Protein AF-A0A6I1KIF0-F1 (afdb_monomer)

Secondary structure (DSSP, 8-st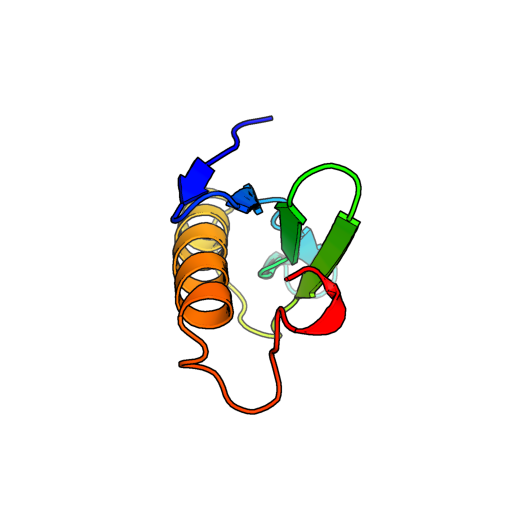ate):
---EEETTEEEEE--EEETTTTEEEEEEEEEETTEEEEEEEEEEESSHHHHHHHHHHHHHHHHTT-STT---GGG-

Radius of gyration: 12.11 Å; Cα contacts (8 Å, |Δi|>4): 139; chains: 1; bounding box: 26×22×34 Å

Solvent-accessible surface area (backbone atoms only — not comparable to full-atom values): 4311 Å² total; per-residue (Å²): 136,71,72,43,79,54,97,82,31,39,36,35,50,51,51,40,75,37,83,93,73,68,24,18,20,30,22,29,36,43,33,31,95,90,37,73,48,78,49,70,49,93,58,72,27,85,38,66,66,58,15,34,55,48,20,52,54,50,51,50,37,29,72,69,58,73,38,90,96,44,78,49,72,92,47,103

Mean predicted aligned error: 3.74 Å

Nearest PDB structures (foldseek):
  2kon-assembly1_A  TM=7.851E-01  e=7.608E-04  Chromobacterium violaceum
  4hxg-assembly2_K  TM=6.585E-01  e=7.335E-01  Pyrococcus horikoshii OT3
  8qqs-assembly1_B  TM=5.673E-01  e=4.529E-01  Escherichia coli
  9gbv-assembly1_D  TM=5.688E-01  e=5.109E-01  Escherichia coli
  2cr9-assembly1_A  TM=4.606E-01  e=3.116E+00  Homo sapiens

pLDDT: mean 91.44, std 6.37, range [59.91, 96.69]

Structure (mmCIF, N/CA/C/O backbone):
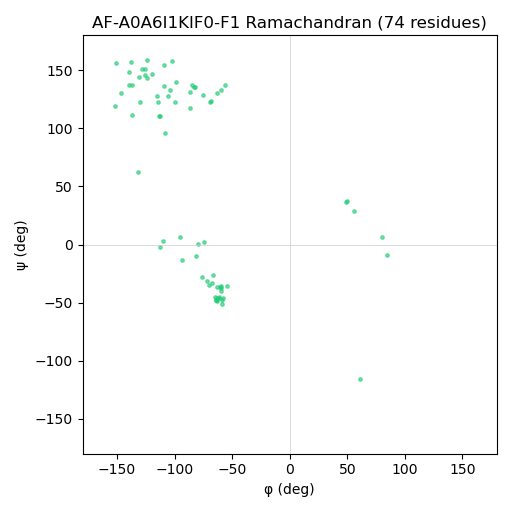data_AF-A0A6I1KIF0-F1
#
_entry.id   AF-A0A6I1KIF0-F1
#
loop_
_atom_site.group_PDB
_atom_site.id
_atom_site.type_symbol
_atom_site.label_atom_id
_atom_site.label_alt_id
_atom_site.label_comp_id
_atom_site.label_asym_id
_atom_site.label_entity_id
_atom_site.label_seq_id
_atom_site.pdbx_PDB_ins_code
_atom_site.Cartn_x
_atom_site.Cartn_y
_atom_site.Cartn_z
_atom_site.occupancy
_atom_site.B_iso_or_equiv
_atom_site.auth_seq_id
_atom_site.auth_comp_id
_atom_site.auth_asym_id
_atom_site.auth_atom_id
_atom_site.pdbx_PDB_model_num
ATOM 1 N N . MET A 1 1 ? 10.769 -5.839 6.960 1.00 59.91 1 MET A N 1
ATOM 2 C CA . MET A 1 1 ? 9.712 -5.164 6.171 1.00 59.91 1 MET A CA 1
ATOM 3 C C . MET A 1 1 ? 9.447 -3.819 6.811 1.00 59.91 1 MET A C 1
ATOM 5 O O . MET A 1 1 ? 9.282 -3.780 8.022 1.00 59.91 1 MET A O 1
ATOM 9 N N . GLN A 1 2 ? 9.480 -2.740 6.032 1.00 85.44 2 GLN A N 1
ATOM 10 C CA . GLN A 1 2 ? 9.228 -1.391 6.537 1.00 85.44 2 GLN A CA 1
ATOM 11 C C . GLN A 1 2 ? 7.721 -1.131 6.545 1.00 85.44 2 GLN A C 1
ATOM 13 O O . GLN A 1 2 ? 7.033 -1.518 5.602 1.00 85.44 2 GLN A O 1
ATOM 18 N N . PHE A 1 3 ? 7.216 -0.519 7.610 1.00 90.50 3 PHE A N 1
ATOM 19 C CA . PHE A 1 3 ? 5.821 -0.110 7.739 1.00 90.50 3 PHE A CA 1
ATOM 20 C C . PHE A 1 3 ? 5.746 1.383 8.035 1.00 90.50 3 PHE A C 1
ATOM 22 O O . PHE A 1 3 ? 6.718 1.978 8.498 1.00 90.50 3 PHE A O 1
ATOM 29 N N . TYR A 1 4 ? 4.591 1.976 7.754 1.00 93.75 4 TYR A N 1
ATOM 30 C CA . TYR A 1 4 ? 4.354 3.404 7.918 1.00 93.75 4 TYR A CA 1
ATOM 31 C C . TYR A 1 4 ? 3.070 3.622 8.694 1.00 93.75 4 TYR A C 1
ATOM 33 O O . TYR A 1 4 ? 2.006 3.165 8.281 1.00 93.75 4 TYR A O 1
ATOM 41 N N . GLU A 1 5 ? 3.164 4.327 9.812 1.00 95.06 5 GLU A N 1
ATOM 42 C CA . GLU A 1 5 ? 1.990 4.719 10.579 1.00 95.06 5 GLU A CA 1
ATOM 43 C C . GLU A 1 5 ? 1.378 5.992 9.999 1.00 95.06 5 GLU A C 1
ATOM 45 O O . GLU A 1 5 ? 2.077 6.942 9.638 1.00 95.06 5 GLU A O 1
ATOM 50 N N . TYR A 1 6 ? 0.054 6.005 9.878 1.00 95.81 6 TYR A N 1
ATOM 51 C CA . TYR A 1 6 ? -0.686 7.145 9.362 1.00 95.81 6 TYR A CA 1
ATOM 52 C C . TYR A 1 6 ? -2.095 7.177 9.951 1.00 95.81 6 TYR A C 1
ATOM 54 O O . TYR A 1 6 ? -2.862 6.238 9.766 1.00 95.81 6 TYR A O 1
ATOM 62 N N . LYS A 1 7 ? -2.441 8.247 10.681 1.00 93.81 7 LYS A N 1
ATOM 63 C CA . LYS A 1 7 ? -3.773 8.459 11.290 1.00 93.81 7 LYS A CA 1
ATOM 64 C C .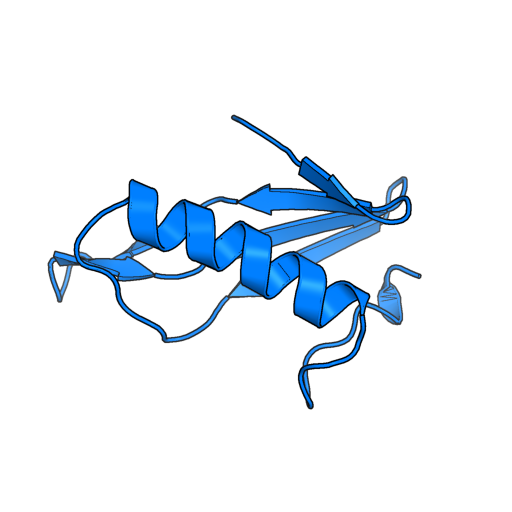 LYS A 1 7 ? -4.302 7.260 12.108 1.00 93.81 7 LYS A C 1
ATOM 66 O O . LYS A 1 7 ? -5.491 6.958 12.093 1.00 93.81 7 LYS A O 1
ATOM 71 N N . GLY A 1 8 ? -3.414 6.563 12.822 1.00 92.75 8 GLY A N 1
ATOM 72 C CA . GLY A 1 8 ? -3.767 5.383 13.626 1.00 92.75 8 GLY A CA 1
ATOM 73 C C . GLY A 1 8 ? -3.913 4.079 12.830 1.00 92.75 8 GLY A C 1
ATOM 74 O O . GLY A 1 8 ? -4.310 3.062 13.396 1.00 92.75 8 GLY A O 1
ATOM 75 N N . PHE A 1 9 ? -3.583 4.097 11.539 1.00 95.38 9 PHE A N 1
ATOM 76 C CA . PHE A 1 9 ? -3.415 2.915 10.702 1.00 95.38 9 PHE A CA 1
ATOM 77 C C . PHE A 1 9 ? -1.936 2.602 10.499 1.00 95.38 9 PHE A C 1
ATOM 79 O O . PHE A 1 9 ? -1.085 3.490 10.553 1.00 95.38 9 PHE A O 1
ATOM 86 N N . THR A 1 10 ? -1.644 1.351 10.164 1.00 96.31 10 THR A N 1
ATOM 87 C CA . THR A 1 10 ? -0.326 0.905 9.719 1.00 96.31 10 THR A CA 1
ATOM 88 C C . THR A 1 10 ? -0.402 0.459 8.264 1.00 96.31 10 THR A C 1
ATOM 90 O O . THR A 1 10 ? -1.176 -0.434 7.923 1.00 96.31 10 THR A O 1
ATOM 93 N N . ILE A 1 11 ? 0.413 1.067 7.407 1.00 96.69 11 ILE A N 1
ATOM 94 C CA . ILE A 1 11 ? 0.553 0.739 5.989 1.00 96.69 11 ILE A CA 1
ATOM 95 C C . ILE A 1 11 ? 1.804 -0.123 5.816 1.00 96.69 11 ILE A C 1
ATOM 97 O O . ILE A 1 11 ? 2.916 0.302 6.133 1.00 96.69 11 ILE A O 1
ATOM 101 N N . TYR A 1 12 ? 1.633 -1.316 5.262 1.00 96.38 12 TYR A N 1
ATOM 102 C CA . TYR A 1 12 ? 2.705 -2.234 4.897 1.00 96.38 12 TYR A CA 1
ATOM 103 C C . TYR A 1 12 ? 2.823 -2.281 3.369 1.00 96.38 12 TYR A C 1
ATOM 105 O O . TYR A 1 12 ? 2.066 -3.014 2.725 1.00 96.38 12 TYR A O 1
ATOM 113 N N . PRO A 1 13 ? 3.732 -1.500 2.761 1.00 96.00 13 PRO A N 1
ATOM 114 C CA . PRO A 1 13 ? 3.970 -1.567 1.328 1.00 96.00 13 PRO A CA 1
ATOM 115 C C . PRO A 1 13 ? 4.653 -2.891 0.973 1.00 96.00 13 PRO A C 1
ATOM 117 O O . PRO A 1 13 ? 5.733 -3.217 1.468 1.00 96.00 13 PRO A O 1
ATOM 120 N N . THR A 1 14 ? 4.022 -3.660 0.096 1.00 95.44 14 THR A N 1
ATOM 121 C CA . THR A 1 14 ? 4.511 -4.955 -0.383 1.00 95.44 14 THR A CA 1
ATOM 122 C C . THR A 1 14 ? 4.410 -5.000 -1.906 1.00 95.44 14 THR A C 1
ATOM 124 O O . THR A 1 14 ? 3.666 -5.820 -2.444 1.00 95.44 14 THR A O 1
ATOM 127 N N . PRO A 1 15 ? 5.131 -4.108 -2.620 1.00 94.50 15 PRO A N 1
ATOM 128 C CA . PRO A 1 15 ? 5.033 -4.015 -4.071 1.00 94.50 15 PRO A CA 1
ATOM 129 C C . PRO A 1 15 ? 5.338 -5.367 -4.713 1.00 94.50 15 PRO A C 1
ATOM 131 O O . PRO A 1 15 ? 6.268 -6.072 -4.307 1.00 94.50 15 PRO A O 1
ATOM 134 N N . ARG A 1 16 ? 4.537 -5.725 -5.715 1.00 94.38 16 ARG A N 1
ATOM 135 C CA . ARG A 1 16 ? 4.574 -7.036 -6.365 1.00 94.38 16 ARG A CA 1
ATOM 136 C C . ARG A 1 16 ? 5.229 -6.91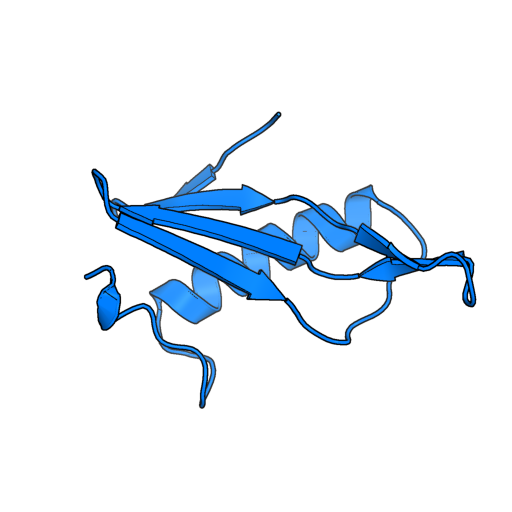5 -7.733 1.00 94.38 16 ARG A C 1
ATOM 138 O O . ARG A 1 16 ? 4.796 -6.096 -8.533 1.00 94.38 16 ARG A O 1
ATOM 145 N N . LEU A 1 17 ? 6.229 -7.742 -8.022 1.00 94.31 17 LEU A N 1
ATOM 146 C CA . LEU A 1 17 ? 6.792 -7.844 -9.369 1.00 94.31 17 LEU A CA 1
ATOM 147 C C . LEU A 1 17 ? 5.835 -8.634 -10.276 1.00 94.31 17 LEU A C 1
ATOM 149 O O . LEU A 1 17 ? 5.396 -9.729 -9.917 1.00 94.31 17 LEU A O 1
ATOM 153 N N . SER A 1 18 ? 5.509 -8.067 -11.432 1.00 91.00 18 SER A N 1
ATOM 154 C CA . SER A 1 18 ? 4.852 -8.751 -12.543 1.00 91.00 18 SER A CA 1
ATOM 155 C C . SER A 1 18 ? 5.918 -9.414 -13.409 1.00 91.00 18 SER A C 1
ATOM 157 O O . SER A 1 18 ? 6.767 -8.724 -13.966 1.00 91.00 18 SER A O 1
ATOM 159 N N . ILE A 1 19 ? 5.881 -10.744 -13.516 1.00 88.56 19 ILE A N 1
ATOM 160 C CA . ILE A 1 19 ? 6.867 -11.513 -14.295 1.00 88.56 19 ILE A CA 1
ATOM 161 C C . ILE A 1 19 ? 6.657 -11.304 -15.802 1.00 88.56 19 ILE A C 1
ATOM 163 O O . ILE A 1 19 ? 7.619 -11.310 -16.559 1.00 88.56 19 ILE A O 1
ATOM 167 N N . GLU A 1 20 ? 5.415 -11.079 -16.237 1.00 88.06 20 GLU A N 1
ATOM 168 C CA . GLU A 1 20 ? 5.074 -10.916 -17.658 1.00 88.06 20 GLU A CA 1
ATOM 169 C C . GLU A 1 20 ? 5.597 -9.604 -18.248 1.00 88.06 20 GLU A C 1
ATOM 171 O O . GLU A 1 20 ? 5.980 -9.553 -19.413 1.00 88.06 20 GLU A O 1
ATOM 176 N N . SER A 1 21 ? 5.611 -8.539 -17.445 1.00 87.75 21 SER A N 1
ATOM 177 C CA . SER A 1 21 ? 5.955 -7.186 -17.893 1.00 87.75 21 SER A CA 1
ATOM 178 C C . SER A 1 21 ? 7.257 -6.650 -17.299 1.00 87.75 21 SER A C 1
ATOM 180 O O . SER A 1 21 ? 7.640 -5.531 -17.622 1.00 87.75 21 SER A O 1
ATOM 182 N N . ASP A 1 22 ? 7.912 -7.413 -16.417 1.00 92.38 22 ASP A N 1
ATOM 183 C CA . ASP A 1 22 ? 9.070 -6.981 -15.619 1.00 92.38 22 ASP A CA 1
ATOM 184 C C . ASP A 1 22 ? 8.844 -5.625 -14.917 1.00 92.38 22 ASP A C 1
ATOM 186 O O . ASP A 1 22 ? 9.721 -4.769 -14.800 1.00 92.38 22 ASP A O 1
ATOM 190 N N . THR A 1 23 ? 7.609 -5.396 -14.460 1.00 95.06 23 THR A N 1
ATOM 191 C CA . THR A 1 23 ? 7.211 -4.156 -13.781 1.00 95.06 23 THR A CA 1
ATOM 192 C C . THR A 1 23 ? 6.725 -4.417 -12.370 1.00 95.06 23 THR A C 1
ATOM 194 O O . THR A 1 23 ? 6.051 -5.407 -12.090 1.00 95.06 23 THR A O 1
ATOM 197 N N . TRP A 1 24 ? 6.981 -3.473 -11.476 1.00 96.00 24 TRP A N 1
ATOM 198 C CA . TRP A 1 24 ? 6.489 -3.490 -10.108 1.00 96.00 24 TRP A CA 1
ATOM 199 C C . TRP A 1 24 ? 5.106 -2.857 -10.022 1.00 96.00 24 TRP A C 1
ATOM 201 O O . TRP A 1 24 ? 4.894 -1.757 -10.516 1.00 96.00 24 TRP A O 1
ATOM 211 N N . MET A 1 25 ? 4.176 -3.529 -9.360 1.00 95.50 25 MET A N 1
ATOM 212 C CA . MET A 1 25 ? 2.811 -3.064 -9.143 1.00 95.50 25 MET A CA 1
ATOM 213 C C . MET A 1 25 ? 2.584 -2.682 -7.686 1.00 95.50 25 MET A C 1
ATOM 215 O O . MET A 1 25 ? 3.239 -3.202 -6.772 1.00 95.50 25 MET A O 1
ATOM 219 N N . ILE A 1 26 ? 1.616 -1.793 -7.467 1.00 95.38 26 ILE A N 1
ATOM 220 C CA . ILE A 1 26 ? 1.175 -1.436 -6.119 1.00 95.38 26 ILE A CA 1
ATOM 221 C C . ILE A 1 26 ? 0.466 -2.628 -5.497 1.00 95.38 26 ILE A C 1
ATOM 223 O O . ILE A 1 26 ? -0.546 -3.116 -6.000 1.00 95.38 26 ILE A O 1
ATOM 227 N N . ASN A 1 27 ? 0.980 -3.040 -4.349 1.00 96.06 27 ASN A N 1
ATOM 228 C CA . ASN A 1 27 ? 0.318 -3.960 -3.452 1.00 96.06 27 ASN A CA 1
ATOM 229 C C . ASN A 1 27 ? 0.704 -3.571 -2.024 1.00 96.06 27 ASN A C 1
ATOM 231 O O . ASN A 1 27 ? 1.871 -3.302 -1.732 1.00 96.06 27 ASN A O 1
ATOM 235 N N . LEU A 1 28 ? -0.288 -3.444 -1.152 1.00 95.81 28 LEU A N 1
ATOM 236 C CA . LEU A 1 28 ? -0.088 -2.987 0.214 1.00 95.81 28 LEU A CA 1
ATOM 237 C C . LEU A 1 28 ? -1.136 -3.573 1.146 1.00 95.81 28 LEU A C 1
ATOM 239 O O . LEU A 1 28 ? -2.253 -3.888 0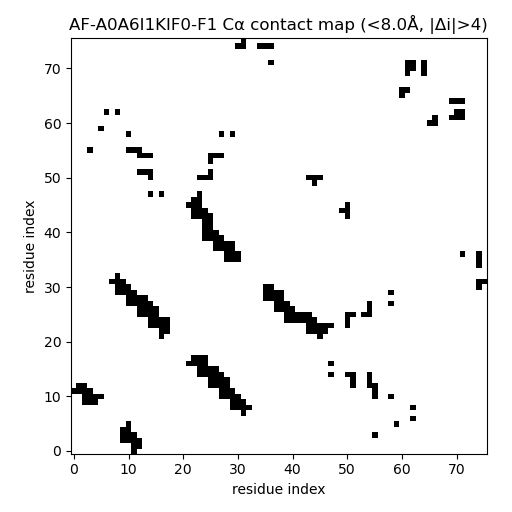.743 1.00 95.81 28 LEU A O 1
ATOM 243 N N . THR A 1 29 ? -0.786 -3.635 2.421 1.00 96.31 29 THR A N 1
ATOM 244 C CA . THR A 1 29 ? -1.704 -4.031 3.484 1.00 96.31 29 THR A CA 1
ATOM 245 C C . THR A 1 29 ? -1.917 -2.855 4.426 1.00 96.31 29 THR A C 1
ATOM 247 O O . THR A 1 29 ? -0.946 -2.289 4.921 1.00 96.31 29 THR A O 1
ATOM 250 N N . ILE A 1 30 ? -3.170 -2.491 4.698 1.00 95.62 30 ILE A N 1
ATOM 251 C CA . ILE A 1 30 ? -3.525 -1.514 5.733 1.00 95.62 30 ILE A CA 1
ATOM 252 C C . ILE A 1 30 ? -4.083 -2.266 6.934 1.00 95.62 30 ILE A C 1
ATOM 254 O O . ILE A 1 30 ? -4.940 -3.141 6.797 1.00 95.62 30 ILE A O 1
ATOM 258 N N . ARG A 1 31 ? -3.595 -1.918 8.120 1.00 94.50 31 ARG A N 1
ATOM 259 C CA . ARG A 1 31 ? -4.007 -2.504 9.391 1.00 94.50 31 ARG A CA 1
ATOM 260 C C . ARG A 1 31 ? -4.482 -1.423 10.353 1.00 94.50 31 ARG A C 1
ATOM 262 O O . ARG A 1 31 ? -3.875 -0.359 10.426 1.00 94.50 31 ARG A O 1
ATOM 269 N N . ARG A 1 32 ? -5.512 -1.733 11.139 1.00 93.19 32 ARG A N 1
ATOM 270 C CA . ARG A 1 32 ? -5.936 -0.964 12.316 1.00 93.19 32 ARG A CA 1
ATOM 271 C C . ARG A 1 32 ? -6.266 -1.940 13.445 1.00 93.19 32 ARG A C 1
ATOM 273 O O . ARG A 1 32 ? -7.209 -2.721 13.338 1.00 93.19 32 ARG A O 1
ATOM 280 N N . GLY A 1 33 ? -5.463 -1.960 14.510 1.00 89.94 33 GLY A N 1
ATOM 281 C CA . GLY A 1 33 ? -5.626 -2.938 15.595 1.00 89.94 33 GLY A CA 1
ATOM 282 C C . GLY A 1 33 ? -5.462 -4.384 15.105 1.00 89.94 33 GLY A C 1
ATOM 283 O O . GLY A 1 33 ? -4.382 -4.772 14.660 1.00 89.94 33 GLY A O 1
ATOM 284 N N . THR A 1 34 ? -6.513 -5.201 15.180 1.00 89.19 34 THR A N 1
ATOM 285 C CA . THR A 1 34 ? -6.537 -6.580 14.646 1.00 89.19 34 THR A CA 1
ATOM 286 C C . THR A 1 34 ? -7.091 -6.671 13.224 1.00 89.19 34 THR A C 1
ATOM 288 O O . THR A 1 34 ? -6.919 -7.698 12.571 1.00 89.19 34 THR A O 1
ATOM 291 N N . LYS A 1 35 ? -7.729 -5.607 12.725 1.00 92.75 35 LYS A N 1
ATOM 292 C CA . LYS A 1 35 ? -8.350 -5.583 11.403 1.00 92.75 35 LYS A CA 1
ATOM 293 C C . LYS A 1 35 ? -7.306 -5.301 10.329 1.00 92.75 35 LYS A C 1
ATOM 295 O O . LYS A 1 35 ? -6.469 -4.410 10.484 1.00 92.75 35 LYS A O 1
ATOM 300 N N . VAL A 1 36 ? -7.363 -6.054 9.236 1.00 93.50 36 VAL A N 1
ATOM 301 C CA . VAL A 1 36 ? -6.391 -6.001 8.139 1.00 93.50 36 VAL A CA 1
ATOM 302 C C . VAL A 1 36 ? -7.133 -6.036 6.809 1.00 93.50 36 VAL A C 1
ATOM 304 O O . VAL A 1 36 ? -8.059 -6.824 6.644 1.00 93.50 36 VAL A O 1
ATOM 307 N N . LYS A 1 37 ? -6.707 -5.208 5.852 1.00 94.00 37 LYS A N 1
ATOM 308 C CA . LYS A 1 37 ? -7.218 -5.216 4.478 1.00 94.00 37 LYS A CA 1
ATOM 309 C C . LYS A 1 37 ? -6.077 -5.024 3.487 1.00 94.00 37 LYS A C 1
ATOM 311 O O . LYS A 1 37 ? -5.182 -4.209 3.708 1.00 94.00 37 LYS A O 1
ATOM 316 N N . VAL A 1 38 ? -6.103 -5.799 2.408 1.00 94.50 38 VAL A N 1
ATOM 317 C CA . VAL A 1 38 ? -5.111 -5.733 1.329 1.00 94.50 38 VAL A CA 1
ATOM 318 C C . VAL A 1 38 ? -5.679 -4.903 0.189 1.00 94.50 38 VAL A C 1
ATOM 320 O O . VAL A 1 38 ? -6.857 -5.019 -0.146 1.00 94.50 38 VAL A O 1
ATOM 323 N N . PHE A 1 39 ? -4.830 -4.078 -0.406 1.00 94.00 39 PHE A N 1
ATOM 324 C CA . PHE A 1 39 ? -5.158 -3.249 -1.550 1.00 94.00 39 PHE A CA 1
ATOM 325 C C . PHE A 1 39 ? -4.097 -3.414 -2.629 1.00 94.00 39 PHE A C 1
ATOM 327 O O . PHE A 1 39 ? -2.905 -3.536 -2.344 1.00 94.00 39 PHE A O 1
ATOM 334 N N . SER A 1 40 ? -4.539 -3.381 -3.878 1.00 93.44 40 SER A N 1
ATOM 335 C CA . SER A 1 40 ? -3.670 -3.394 -5.050 1.00 93.44 40 SER A CA 1
ATOM 336 C C . SER A 1 40 ? -4.194 -2.402 -6.077 1.00 93.44 40 SER A C 1
ATOM 338 O O . SER A 1 40 ? -5.367 -2.031 -6.032 1.00 93.44 40 SER A O 1
ATOM 340 N N . ALA A 1 41 ? -3.319 -1.948 -6.967 1.00 90.00 41 ALA A N 1
ATOM 341 C CA . ALA A 1 41 ? -3.692 -1.086 -8.079 1.00 90.00 41 ALA A CA 1
ATOM 342 C C . ALA A 1 41 ? -2.924 -1.504 -9.342 1.00 90.00 41 ALA A C 1
ATOM 344 O O . ALA A 1 41 ? -1.781 -1.955 -9.228 1.00 90.00 41 ALA A O 1
ATOM 345 N N . PRO A 1 42 ? -3.516 -1.337 -10.540 1.00 87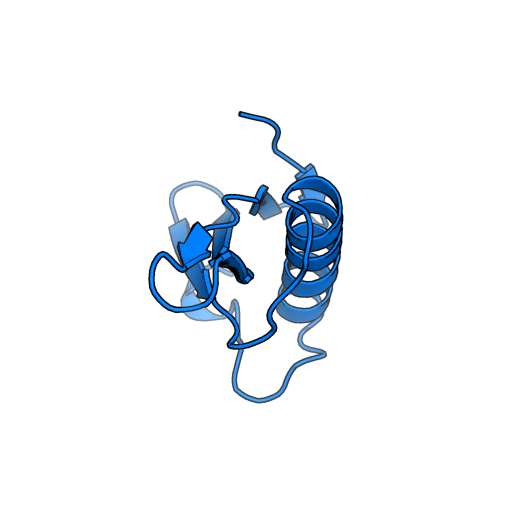.50 42 PRO A N 1
ATOM 346 C CA . PRO A 1 42 ? -2.928 -1.793 -11.802 1.00 87.50 42 PRO A CA 1
ATOM 347 C C . PRO A 1 42 ? -1.756 -0.923 -12.288 1.00 87.50 42 PRO A C 1
ATOM 349 O O . PRO A 1 42 ? -1.228 -1.155 -13.369 1.00 87.50 42 PRO A O 1
ATOM 352 N N . ASN A 1 43 ? -1.356 0.105 -11.534 1.00 90.75 43 ASN A N 1
ATOM 353 C CA . ASN A 1 43 ? -0.216 0.944 -11.883 1.00 90.75 43 ASN A CA 1
ATOM 354 C C . ASN A 1 43 ? 1.080 0.125 -11.890 1.00 90.75 43 ASN A C 1
ATOM 356 O O . ASN A 1 43 ? 1.403 -0.540 -10.904 1.00 90.75 43 ASN A O 1
ATOM 360 N N . CYS A 1 44 ? 1.837 0.251 -12.977 1.00 92.44 44 CYS A N 1
ATOM 361 C CA . CYS A 1 44 ? 3.111 -0.425 -13.183 1.00 92.44 44 CYS A CA 1
ATOM 362 C C . CYS A 1 44 ? 4.271 0.573 -13.122 1.00 92.44 44 CYS A C 1
ATOM 364 O O . CYS A 1 44 ? 4.212 1.647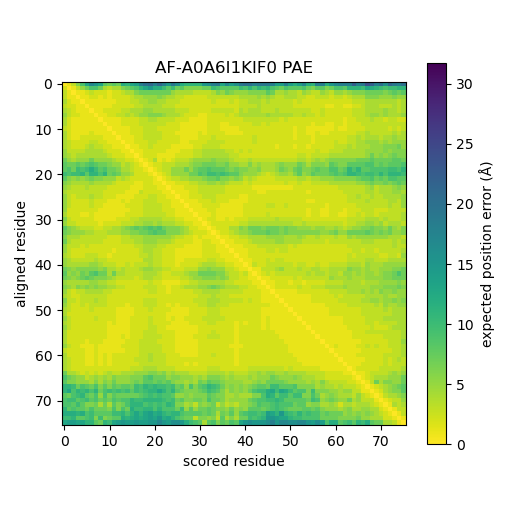 -13.718 1.00 92.44 44 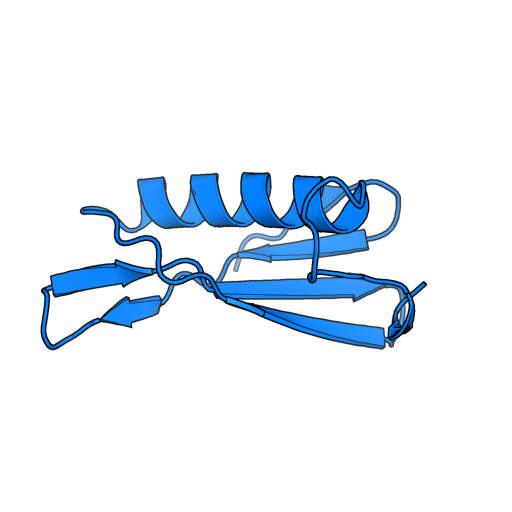CYS A O 1
ATOM 366 N N . PHE A 1 45 ? 5.340 0.186 -12.435 1.00 94.25 45 PHE A N 1
ATOM 367 C CA . PHE A 1 45 ? 6.531 0.993 -12.188 1.00 94.25 45 PHE A CA 1
ATOM 368 C C . PHE A 1 45 ? 7.782 0.217 -12.581 1.00 94.25 45 PHE A C 1
ATOM 370 O O . PHE A 1 45 ? 7.817 -1.012 -12.495 1.00 94.25 45 PHE A O 1
ATOM 377 N N . LYS A 1 46 ? 8.839 0.926 -12.982 1.00 93.25 46 LYS A N 1
ATOM 378 C CA . LYS A 1 46 ? 10.086 0.272 -13.416 1.00 93.25 46 LYS A CA 1
ATOM 379 C C . LYS A 1 46 ? 10.900 -0.254 -12.244 1.00 93.25 46 LYS A C 1
ATOM 381 O O . LYS A 1 46 ? 11.654 -1.207 -12.390 1.00 93.25 46 LYS A O 1
ATOM 386 N N . THR A 1 47 ? 10.768 0.366 -11.073 1.00 94.69 47 THR A N 1
ATOM 387 C CA . THR A 1 47 ? 11.588 0.017 -9.911 1.00 94.69 47 THR A CA 1
ATOM 388 C C . THR A 1 47 ? 10.744 -0.315 -8.691 1.00 94.69 47 THR A C 1
ATOM 390 O O . THR A 1 47 ? 9.663 0.233 -8.467 1.00 94.69 47 THR A O 1
ATOM 393 N N . LYS A 1 48 ? 11.292 -1.178 -7.830 1.00 93.75 48 LYS A N 1
ATOM 394 C CA . LYS A 1 48 ? 10.693 -1.497 -6.532 1.00 93.75 48 LYS A CA 1
ATOM 395 C C . LYS A 1 48 ? 10.566 -0.264 -5.635 1.00 93.75 48 LYS A C 1
ATOM 397 O O . LYS A 1 48 ? 9.596 -0.154 -4.889 1.00 93.75 48 LYS A O 1
ATOM 402 N N . GLY A 1 49 ? 11.544 0.644 -5.683 1.00 94.12 49 GLY A N 1
ATOM 403 C CA . GLY A 1 49 ? 11.551 1.867 -4.874 1.00 94.12 49 GLY A CA 1
ATOM 404 C C . GLY A 1 49 ? 10.389 2.789 -5.233 1.00 94.12 49 GLY A C 1
ATOM 405 O O . GLY A 1 49 ? 9.631 3.196 -4.355 1.00 94.12 49 GLY A O 1
ATOM 406 N N . GLU A 1 50 ? 10.190 3.019 -6.530 1.00 94.88 50 GLU A N 1
ATOM 407 C CA . GLU A 1 50 ? 9.063 3.781 -7.068 1.00 94.88 50 GLU A CA 1
ATOM 408 C C . GLU A 1 50 ? 7.723 3.145 -6.667 1.00 94.88 50 GLU A C 1
ATOM 410 O O . GLU A 1 50 ? 6.890 3.797 -6.037 1.00 94.88 50 GLU A O 1
ATOM 415 N N . ALA A 1 51 ? 7.552 1.837 -6.890 1.00 95.38 51 ALA A N 1
ATOM 416 C CA . ALA A 1 51 ? 6.339 1.135 -6.475 1.00 95.38 51 ALA A CA 1
ATOM 417 C C . ALA A 1 51 ? 6.096 1.210 -4.958 1.00 95.38 51 ALA A C 1
ATOM 419 O O . ALA A 1 51 ? 4.954 1.358 -4.528 1.00 95.38 51 ALA A O 1
ATOM 420 N N . THR A 1 52 ? 7.148 1.155 -4.132 1.00 95.69 52 THR A N 1
ATOM 421 C CA . THR A 1 52 ? 7.044 1.298 -2.666 1.00 95.69 52 THR A CA 1
ATOM 422 C C . THR A 1 52 ? 6.550 2.692 -2.283 1.00 95.69 52 THR A C 1
ATOM 424 O O . THR A 1 52 ? 5.621 2.814 -1.485 1.00 95.69 52 THR A O 1
ATOM 427 N N . PHE A 1 53 ? 7.132 3.741 -2.871 1.00 95.38 53 PHE A N 1
ATOM 428 C CA . PHE A 1 53 ? 6.699 5.122 -2.655 1.00 95.38 53 PHE A CA 1
ATOM 429 C C . PHE A 1 53 ? 5.222 5.300 -3.026 1.00 95.38 53 PHE A C 1
ATOM 431 O O . PHE A 1 53 ? 4.433 5.833 -2.239 1.00 95.38 53 PHE A O 1
ATOM 438 N N . HIS 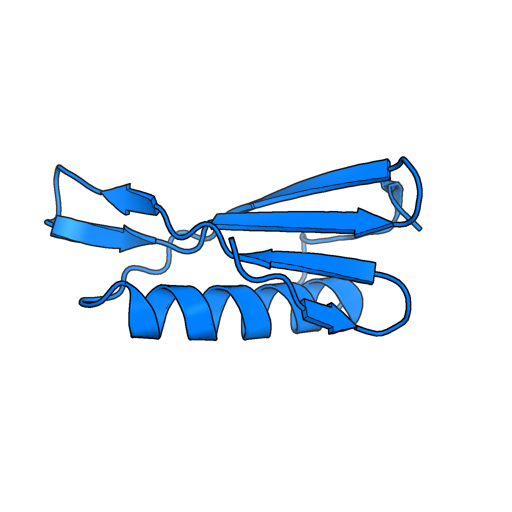A 1 54 ? 4.825 4.767 -4.182 1.00 95.81 54 HIS A N 1
ATOM 439 C CA . HIS A 1 54 ? 3.441 4.812 -4.629 1.00 95.81 54 HIS A CA 1
ATOM 440 C C . HIS A 1 54 ? 2.502 3.961 -3.767 1.00 95.81 54 HIS A C 1
ATOM 442 O O . HIS A 1 54 ? 1.378 4.395 -3.539 1.00 95.81 54 HIS A O 1
ATOM 448 N N . CYS A 1 55 ? 2.941 2.831 -3.199 1.00 95.94 55 CYS A N 1
ATOM 449 C CA . CYS A 1 55 ? 2.157 2.093 -2.202 1.00 95.94 55 CYS A CA 1
ATOM 450 C C . CYS A 1 55 ? 1.855 2.974 -0.983 1.00 95.94 55 CYS A C 1
ATOM 452 O O . CYS A 1 55 ? 0.712 3.067 -0.555 1.00 95.94 55 CYS A O 1
ATOM 454 N N . ILE A 1 56 ? 2.857 3.663 -0.433 1.00 95.38 56 ILE A N 1
ATOM 455 C CA . ILE A 1 56 ? 2.659 4.517 0.749 1.00 95.38 56 ILE A CA 1
ATOM 456 C C . ILE A 1 56 ? 1.699 5.667 0.423 1.00 95.38 56 ILE A C 1
ATOM 458 O O . ILE A 1 56 ? 0.775 5.933 1.191 1.00 95.38 56 ILE A O 1
ATOM 462 N N . SER A 1 57 ? 1.894 6.330 -0.721 1.00 95.69 57 SER A N 1
ATOM 463 C CA . SER A 1 57 ? 1.009 7.409 -1.174 1.00 95.69 57 SER A CA 1
ATOM 464 C C . SER A 1 57 ? -0.425 6.912 -1.391 1.00 95.69 57 SER A C 1
ATOM 466 O O . SER A 1 57 ? -1.364 7.521 -0.887 1.00 95.69 57 SER A O 1
ATOM 468 N N . PHE A 1 58 ? -0.596 5.771 -2.062 1.00 95.06 58 PHE A N 1
ATOM 469 C CA . PHE A 1 58 ? -1.898 5.151 -2.306 1.00 95.06 58 PHE A CA 1
ATOM 470 C C . PHE A 1 58 ? -2.600 4.767 -0.999 1.00 95.06 58 PHE A C 1
ATOM 472 O O . PHE A 1 58 ? -3.765 5.102 -0.811 1.00 95.06 58 PHE A O 1
ATOM 479 N N . GLY A 1 59 ? -1.882 4.159 -0.050 1.00 95.00 59 GLY A N 1
ATOM 480 C CA . GLY A 1 59 ? -2.425 3.809 1.261 1.00 95.00 59 GLY A CA 1
ATOM 481 C C . GLY A 1 59 ? -2.931 5.022 2.049 1.00 95.00 59 GLY A C 1
ATOM 482 O O . GLY A 1 59 ? -4.000 4.946 2.649 1.00 95.00 59 GLY A O 1
ATOM 483 N N . LYS A 1 60 ? -2.219 6.157 1.999 1.00 95.75 60 LYS A N 1
ATOM 484 C CA . LYS A 1 60 ? -2.674 7.415 2.622 1.00 95.75 60 LYS A CA 1
ATOM 485 C C . LYS A 1 60 ? -3.971 7.920 1.993 1.00 95.75 60 LYS A C 1
ATOM 487 O O . LYS A 1 60 ? -4.933 8.147 2.713 1.00 95.75 60 LYS A O 1
ATOM 492 N N . LYS A 1 61 ? -4.031 7.980 0.659 1.00 95.06 61 LYS A N 1
ATOM 493 C CA . LYS A 1 61 ? -5.235 8.402 -0.076 1.00 95.06 61 LYS A CA 1
ATOM 494 C C . LYS A 1 61 ? -6.450 7.511 0.206 1.00 95.06 61 LYS A C 1
ATOM 496 O O . LYS A 1 61 ? -7.567 8.007 0.286 1.00 95.06 61 LYS A O 1
ATOM 501 N N . ILE A 1 62 ? -6.240 6.203 0.384 1.00 93.88 62 ILE A N 1
ATOM 502 C CA . ILE A 1 62 ? -7.293 5.259 0.794 1.00 93.88 62 ILE A CA 1
ATOM 503 C C . ILE A 1 62 ? -7.801 5.579 2.207 1.00 93.88 62 ILE A C 1
ATOM 505 O O . ILE A 1 62 ? -9.008 5.597 2.435 1.00 93.88 62 ILE A O 1
ATOM 509 N N . ILE A 1 63 ? -6.894 5.833 3.156 1.00 93.38 63 ILE A N 1
ATOM 510 C CA . ILE A 1 63 ? -7.249 6.207 4.536 1.00 93.38 63 ILE A CA 1
ATOM 511 C C . ILE A 1 63 ? -8.000 7.543 4.569 1.00 93.38 63 ILE A C 1
ATOM 513 O O . ILE A 1 63 ? -8.939 7.692 5.346 1.00 93.38 63 ILE A O 1
ATOM 517 N N . ASP A 1 64 ? -7.618 8.479 3.704 1.00 93.62 64 ASP A N 1
ATOM 518 C CA . ASP A 1 64 ? -8.250 9.792 3.566 1.00 93.62 64 ASP A CA 1
ATOM 519 C C . ASP A 1 64 ? -9.556 9.759 2.752 1.00 93.62 64 ASP A C 1
ATOM 521 O O . ASP A 1 64 ? -10.194 10.793 2.576 1.00 93.62 64 ASP A O 1
ATOM 525 N N . ALA A 1 65 ? -9.975 8.575 2.284 1.00 90.06 65 ALA A N 1
ATOM 526 C CA . ALA A 1 65 ? -11.156 8.363 1.446 1.00 90.06 65 ALA A CA 1
ATOM 527 C C . ALA A 1 65 ? -11.159 9.195 0.143 1.00 90.06 65 ALA A C 1
ATOM 529 O O . ALA A 1 65 ? -12.213 9.503 -0.409 1.00 90.06 65 ALA A O 1
ATOM 530 N N . GLU A 1 66 ? -9.976 9.520 -0.386 1.00 91.25 66 GLU A N 1
ATOM 531 C CA . GLU A 1 66 ? -9.806 10.310 -1.616 1.00 91.25 66 GLU A CA 1
ATOM 532 C C . GLU A 1 66 ? -9.967 9.477 -2.897 1.00 91.25 66 GLU A C 1
ATOM 534 O O . GLU A 1 66 ? -9.995 10.020 -4.002 1.00 91.25 66 GLU A O 1
ATOM 539 N N . ILE A 1 67 ? -10.039 8.147 -2.777 1.00 86.50 67 ILE A N 1
ATOM 540 C CA . ILE A 1 67 ? -10.120 7.231 -3.917 1.00 86.50 67 ILE A CA 1
ATOM 541 C C . ILE A 1 67 ? -11.474 6.533 -3.919 1.00 86.50 67 ILE A C 1
ATOM 543 O O . ILE A 1 67 ? -11.754 5.663 -3.094 1.00 86.50 67 ILE A O 1
ATOM 547 N N . TYR A 1 68 ? -12.304 6.884 -4.898 1.00 80.75 68 TYR A N 1
ATOM 548 C CA . TYR A 1 68 ? -13.611 6.266 -5.077 1.00 80.75 68 TYR A CA 1
ATOM 549 C C . TYR A 1 68 ? -13.482 4.750 -5.303 1.00 80.75 68 TYR A C 1
ATOM 551 O O . TYR A 1 68 ? -12.654 4.293 -6.091 1.00 80.75 68 TYR A O 1
ATOM 559 N N . GLY A 1 69 ? -14.292 3.965 -4.589 1.00 79.62 69 GLY A N 1
ATOM 560 C CA . GLY A 1 69 ? -14.261 2.499 -4.636 1.00 79.62 69 GLY A CA 1
ATOM 561 C C . GLY A 1 69 ? -13.233 1.836 -3.711 1.00 79.62 69 GLY A C 1
ATOM 562 O O . GLY A 1 69 ? -13.296 0.624 -3.518 1.00 79.62 69 GLY A O 1
ATOM 563 N N . TYR A 1 70 ? -12.339 2.602 -3.077 1.00 79.81 70 TYR A N 1
ATOM 564 C CA . TYR A 1 70 ? -11.399 2.092 -2.080 1.00 79.81 70 TYR A CA 1
ATOM 565 C C . TYR A 1 70 ? -11.739 2.666 -0.708 1.00 79.81 70 TYR A C 1
ATOM 567 O O . TYR A 1 70 ? -11.554 3.852 -0.456 1.00 79.81 70 TYR A O 1
ATOM 575 N N . THR A 1 71 ? -12.231 1.820 0.198 1.00 79.75 71 THR A N 1
ATOM 576 C CA . THR A 1 71 ? -12.627 2.252 1.545 1.00 79.75 71 THR A CA 1
ATOM 577 C C . THR A 1 71 ? -11.940 1.426 2.624 1.00 79.75 71 THR A C 1
ATOM 579 O O . THR A 1 71 ? -11.713 0.215 2.485 1.00 79.75 71 THR A O 1
ATOM 582 N N . THR A 1 72 ? -11.638 2.093 3.735 1.00 81.31 72 THR A N 1
ATOM 583 C CA . THR A 1 72 ? -11.205 1.468 4.988 1.00 81.31 72 THR A CA 1
ATOM 584 C C . THR A 1 72 ? -12.364 1.251 5.954 1.00 81.31 72 THR A C 1
ATOM 586 O O . THR A 1 72 ? -12.111 0.811 7.065 1.00 81.31 72 THR A O 1
ATOM 589 N N . ASN A 1 73 ? -13.620 1.494 5.557 1.00 82.25 73 ASN A N 1
ATOM 590 C CA . ASN A 1 73 ? -14.787 1.432 6.451 1.00 82.25 73 ASN A CA 1
ATOM 591 C C . ASN A 1 73 ? -14.923 0.101 7.197 1.00 82.25 73 ASN A C 1
ATOM 593 O O . ASN A 1 73 ? -15.267 0.089 8.373 1.00 82.25 73 ASN A O 1
ATOM 597 N N . ASP A 1 74 ? -14.569 -1.008 6.552 1.00 77.19 74 ASP A N 1
ATOM 598 C CA . ASP A 1 74 ? -14.607 -2.338 7.173 1.00 77.19 74 ASP A CA 1
ATOM 599 C C . ASP A 1 74 ? -13.568 -2.484 8.304 1.00 77.19 74 ASP A C 1
ATOM 601 O O . ASP A 1 74 ? -13.730 -3.276 9.238 1.00 77.19 74 ASP A O 1
ATOM 605 N N . ILE A 1 75 ? -12.488 -1.700 8.222 1.00 81.75 75 ILE A N 1
ATOM 606 C CA . ILE A 1 75 ? -11.360 -1.690 9.155 1.00 81.75 75 ILE A CA 1
ATOM 607 C C . ILE A 1 75 ? -11.270 -0.420 10.017 1.00 81.75 75 ILE A C 1
ATOM 609 O O . ILE A 1 75 ? -10.324 -0.301 10.799 1.00 81.75 75 ILE A O 1
ATOM 613 N N . LEU A 1 76 ? -12.236 0.500 9.893 1.00 73.44 76 LEU A N 1
ATOM 614 C CA . LEU A 1 76 ? -12.414 1.637 10.796 1.00 73.44 76 LEU A CA 1
ATOM 615 C C . LEU A 1 76 ? -12.863 1.160 12.184 1.00 73.44 76 LEU A C 1
ATOM 617 O O . LEU A 1 76 ? -13.492 0.078 12.315 1.00 73.44 76 LEU A O 1
#

Sequence (76 aa):
MQFYEYKGFTIYPTPRLSIESDTWMINLTIRRGTKVKVFSAPNCFKTKGEATFHCISFGKKIIDAEIYGYTTNDIL

Foldseek 3Di:
DDWDDDPQKIKAWDWDQDPVVRWTWTWIWIAHDPDIDIDTDPDTHNDPVVSSVVNVVVVNCLPVVVDPPRHCVVRD